Protein AF-A0A267KDD8-F1 (afdb_monomer_lite)

Organism: NCBI:txid360921

Secondary structure (DSSP, 8-state):
----TT--SHHHHHHHHHHHHH-HHHHHHHHHHHHHHHHHHHHHHT-----S-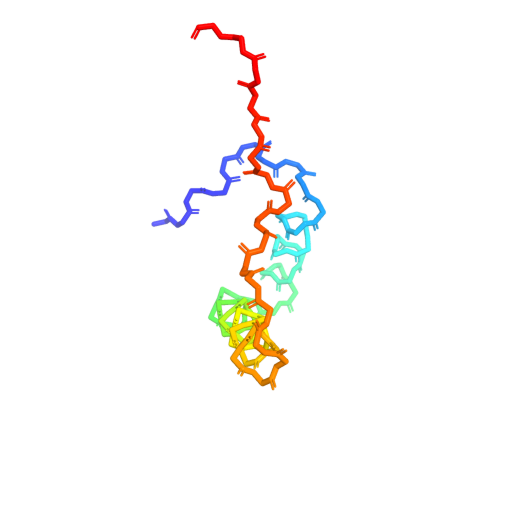------

Structure (mmCIF, N/CA/C/O backbone):
data_AF-A0A267KDD8-F1
#
_entry.id   AF-A0A267KDD8-F1
#
loop_
_atom_site.group_PDB
_atom_site.id
_atom_site.type_symbol
_atom_site.label_atom_id
_atom_site.label_alt_id
_atom_site.label_comp_id
_atom_site.label_asym_id
_atom_site.label_entity_id
_atom_site.label_seq_id
_atom_site.pdbx_PDB_ins_code
_atom_site.Cartn_x
_atom_site.Cartn_y
_atom_site.Cartn_z
_atom_site.occupancy
_atom_site.B_iso_or_equiv
_atom_site.auth_seq_id
_atom_site.auth_comp_id
_atom_site.auth_asym_id
_atom_site.auth_atom_id
_atom_site.pdbx_PDB_model_num
ATOM 1 N N . MET A 1 1 ? -1.002 10.477 10.052 1.00 40.59 1 MET A N 1
ATOM 2 C CA . MET A 1 1 ? -2.269 10.166 9.355 1.00 40.59 1 MET A CA 1
ATOM 3 C C . MET A 1 1 ? -1.985 10.181 7.865 1.00 40.59 1 MET A C 1
ATOM 5 O O . MET A 1 1 ? -1.584 11.222 7.364 1.00 40.59 1 MET A O 1
ATOM 9 N N . ALA A 1 2 ? -2.084 9.042 7.177 1.00 48.84 2 ALA A N 1
ATOM 10 C CA . ALA A 1 2 ? -1.920 9.003 5.724 1.00 48.84 2 ALA A CA 1
ATOM 11 C C . ALA A 1 2 ? -3.064 9.808 5.087 1.00 48.84 2 ALA A C 1
ATOM 13 O O . ALA A 1 2 ? -4.231 9.452 5.245 1.00 48.84 2 ALA A O 1
ATOM 14 N N . ASN A 1 3 ? -2.739 10.939 4.460 1.00 49.41 3 ASN A N 1
ATOM 15 C CA . ASN A 1 3 ? -3.725 11.839 3.876 1.00 49.41 3 ASN A CA 1
ATOM 16 C C . ASN A 1 3 ? -4.262 11.211 2.578 1.00 49.41 3 ASN A C 1
ATOM 18 O O . ASN A 1 3 ? -3.654 11.319 1.519 1.00 49.41 3 ASN A O 1
ATOM 22 N N . LEU A 1 4 ? -5.383 10.498 2.687 1.00 56.38 4 LEU A N 1
ATOM 23 C CA . LEU A 1 4 ? -6.161 9.976 1.557 1.00 56.38 4 LEU A CA 1
ATOM 24 C C . LEU A 1 4 ? -7.042 11.055 0.889 1.00 56.38 4 LEU A C 1
ATOM 26 O O . LEU A 1 4 ? -7.802 10.710 -0.015 1.00 56.38 4 LEU A O 1
ATOM 30 N N . GLY A 1 5 ? -6.939 12.326 1.310 1.00 63.53 5 GLY A N 1
ATOM 31 C CA . GLY A 1 5 ? -7.667 13.484 0.773 1.00 63.53 5 GLY A CA 1
ATOM 32 C C . GLY A 1 5 ? -9.129 13.208 0.396 1.00 63.53 5 GLY A C 1
ATOM 33 O O . GLY A 1 5 ? -9.790 12.377 1.018 1.00 63.53 5 GLY A O 1
ATOM 34 N N . ASP A 1 6 ? -9.586 13.846 -0.683 1.00 63.12 6 ASP A N 1
ATOM 35 C CA . ASP A 1 6 ? -10.833 13.540 -1.409 1.00 63.12 6 ASP A CA 1
ATOM 36 C C . ASP A 1 6 ? -10.556 12.735 -2.692 1.00 63.12 6 ASP A C 1
ATOM 38 O O . ASP A 1 6 ? -11.245 12.855 -3.705 1.00 63.12 6 ASP A O 1
ATOM 42 N N . LYS A 1 7 ? -9.498 11.913 -2.694 1.00 66.81 7 LYS A N 1
ATOM 43 C CA . LYS A 1 7 ? -9.186 11.057 -3.844 1.00 66.81 7 LYS A CA 1
ATOM 44 C C . LYS A 1 7 ? -10.238 9.948 -3.957 1.00 66.81 7 LYS A C 1
ATOM 46 O O . LYS A 1 7 ? -10.295 9.038 -3.129 1.00 66.81 7 LYS A O 1
ATOM 51 N N . GLN A 1 8 ? -11.073 10.043 -4.995 1.00 75.75 8 GLN A N 1
ATOM 52 C CA . GLN A 1 8 ? -12.188 9.125 -5.280 1.00 75.75 8 GLN A CA 1
ATOM 53 C C . GLN A 1 8 ? -11.811 7.989 -6.245 1.00 75.75 8 GLN A C 1
ATOM 55 O O . GLN A 1 8 ? -12.686 7.289 -6.770 1.00 75.75 8 GLN A O 1
ATOM 60 N N . ASP A 1 9 ? -10.517 7.782 -6.494 1.00 85.19 9 ASP A N 1
ATOM 61 C CA . ASP A 1 9 ? -10.064 6.710 -7.370 1.00 85.19 9 ASP A CA 1
ATOM 62 C C . ASP A 1 9 ? -10.474 5.325 -6.815 1.00 85.19 9 ASP A C 1
ATOM 64 O O . ASP A 1 9 ? -10.686 5.152 -5.604 1.00 85.19 9 ASP A O 1
ATOM 68 N N . PRO A 1 10 ? -10.651 4.313 -7.686 1.00 86.31 10 PRO A N 1
ATOM 69 C CA . PRO A 1 10 ? -11.076 2.980 -7.262 1.00 86.31 10 PRO A CA 1
ATOM 70 C C . PRO A 1 10 ? -10.182 2.363 -6.177 1.00 86.31 10 PRO A C 1
ATOM 72 O O . PRO A 1 10 ? -10.687 1.652 -5.305 1.00 86.31 10 PRO A O 1
ATOM 75 N N . LEU A 1 11 ? -8.876 2.657 -6.191 1.00 87.88 11 LEU A N 1
ATOM 76 C CA . LEU A 1 11 ? -7.932 2.165 -5.191 1.00 87.88 11 LEU A CA 1
ATOM 77 C C . LEU A 1 11 ? -8.173 2.829 -3.831 1.00 87.88 11 LEU A C 1
ATOM 79 O O . LEU A 1 11 ? -8.292 2.122 -2.833 1.00 87.88 11 LEU A O 1
ATOM 83 N N . SER A 1 12 ? -8.318 4.150 -3.785 1.00 87.81 12 SER A N 1
ATOM 84 C CA . SER A 1 12 ? -8.632 4.904 -2.569 1.00 87.81 12 SER A CA 1
ATOM 85 C C . SER A 1 12 ? -9.950 4.445 -1.940 1.00 87.81 12 SER A C 1
ATOM 87 O O . SER A 1 12 ? -10.006 4.223 -0.729 1.00 87.81 12 SER A O 1
ATOM 89 N N . ARG A 1 13 ? -10.998 4.203 -2.744 1.00 91.56 13 ARG A N 1
ATOM 90 C CA . ARG A 1 13 ? -12.273 3.640 -2.251 1.00 91.56 13 ARG A CA 1
ATOM 91 C C . ARG A 1 13 ? -12.113 2.230 -1.684 1.00 91.56 13 ARG A C 1
ATOM 93 O O . ARG A 1 13 ? -12.653 1.932 -0.619 1.00 91.56 13 ARG A O 1
ATOM 100 N N . TRP A 1 14 ? -11.342 1.376 -2.355 1.00 93.31 14 TRP A N 1
ATOM 101 C CA . TRP A 1 14 ? -11.047 0.032 -1.860 1.00 93.31 14 TRP A CA 1
ATOM 102 C C . TRP A 1 14 ? -10.261 0.060 -0.541 1.00 93.31 14 TRP A C 1
ATOM 104 O O . TRP A 1 14 ? -10.609 -0.671 0.384 1.00 93.31 14 TRP A O 1
ATOM 114 N N . ILE A 1 15 ? -9.258 0.939 -0.414 1.00 93.62 15 ILE A N 1
ATOM 115 C CA . ILE A 1 15 ? -8.472 1.104 0.820 1.00 93.62 15 ILE A CA 1
ATOM 116 C C . ILE A 1 15 ? -9.371 1.546 1.978 1.00 93.62 15 ILE A C 1
ATOM 118 O O . ILE A 1 15 ? -9.287 0.957 3.054 1.00 93.62 15 ILE A O 1
ATOM 122 N N . ARG A 1 16 ? -10.259 2.528 1.761 1.00 92.50 16 ARG A N 1
ATOM 123 C CA . ARG A 1 16 ? -11.215 2.997 2.783 1.00 92.50 16 ARG A CA 1
ATOM 124 C C . ARG A 1 16 ? -12.115 1.861 3.272 1.00 92.50 16 ARG A C 1
ATOM 126 O O . ARG A 1 16 ? -12.138 1.580 4.467 1.00 92.50 16 ARG A O 1
ATOM 133 N N . ASN A 1 17 ? -12.744 1.128 2.352 1.00 94.38 17 ASN A N 1
ATOM 134 C CA . ASN A 1 17 ? -13.582 -0.022 2.706 1.00 94.38 17 ASN A CA 1
ATOM 135 C C . ASN A 1 17 ? -12.791 -1.123 3.437 1.00 94.38 17 ASN A C 1
ATOM 137 O O . ASN A 1 17 ? -13.292 -1.769 4.360 1.00 94.38 17 ASN A O 1
ATOM 141 N N . LEU A 1 18 ? -11.537 -1.350 3.039 1.00 95.25 18 LEU A N 1
ATOM 142 C CA . LEU A 1 18 ? -10.675 -2.336 3.681 1.00 95.25 18 LEU A CA 1
ATOM 143 C C . LEU A 1 18 ? -10.296 -1.916 5.107 1.00 95.25 18 LEU A C 1
ATOM 145 O O . LEU A 1 18 ? -10.321 -2.753 6.011 1.00 95.25 18 LEU A O 1
ATOM 149 N N . MET A 1 19 ? -9.982 -0.637 5.315 1.00 95.56 19 MET A N 1
ATOM 150 C CA . MET A 1 19 ? -9.709 -0.072 6.636 1.00 95.56 19 MET A CA 1
ATOM 151 C C . MET A 1 19 ? -10.923 -0.199 7.559 1.00 95.56 19 MET A C 1
ATOM 153 O O . MET A 1 19 ? -10.756 -0.643 8.691 1.00 95.56 19 MET A O 1
ATOM 157 N N . GLU A 1 20 ? -12.129 0.099 7.070 1.00 96.00 20 GLU A N 1
ATOM 158 C CA . GLU A 1 20 ? -13.381 -0.043 7.831 1.00 96.00 20 GLU A CA 1
ATOM 159 C C . GLU A 1 20 ? -13.627 -1.491 8.279 1.00 96.00 20 GLU A C 1
ATOM 161 O O . GLU A 1 20 ? -14.016 -1.742 9.416 1.00 96.00 20 GLU A O 1
ATOM 166 N N . ARG A 1 21 ? -13.362 -2.471 7.407 1.00 97.44 21 ARG A N 1
ATOM 167 C CA . ARG A 1 21 ? -13.681 -3.888 7.668 1.00 97.44 21 ARG A CA 1
ATOM 168 C C . ARG A 1 21 ? -12.590 -4.659 8.403 1.00 97.44 21 ARG A C 1
ATOM 170 O O . ARG 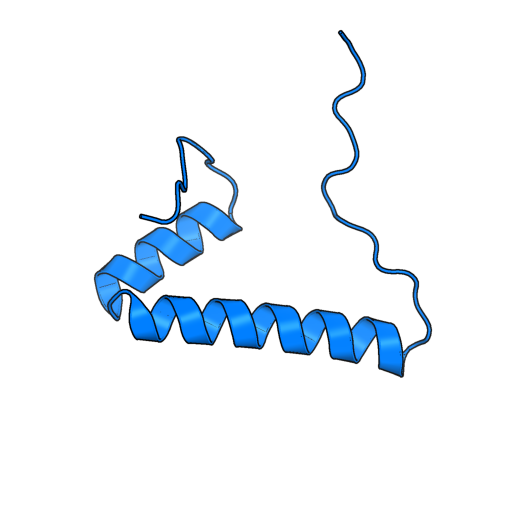A 1 21 ? -12.867 -5.715 8.971 1.00 97.44 21 ARG A O 1
ATOM 177 N N . ARG A 1 22 ? -11.328 -4.235 8.293 1.00 96.50 22 ARG A N 1
ATOM 178 C CA . ARG A 1 22 ? -10.163 -5.009 8.768 1.00 96.50 22 ARG A CA 1
ATOM 179 C C . ARG A 1 22 ? -9.213 -4.208 9.656 1.00 96.50 22 ARG A C 1
ATOM 181 O O . ARG A 1 22 ? -8.331 -4.810 10.263 1.00 96.50 22 ARG A O 1
ATOM 188 N N . GLY A 1 23 ? -9.384 -2.895 9.758 1.00 95.38 23 GLY A N 1
ATOM 189 C CA . GLY A 1 23 ? -8.496 -2.016 10.506 1.00 95.38 23 GLY A CA 1
ATOM 190 C C . GLY A 1 23 ? -7.249 -1.598 9.724 1.00 95.38 23 GLY A C 1
ATOM 191 O O . GLY A 1 23 ? -6.845 -2.215 8.733 1.00 95.38 23 GLY A O 1
ATOM 192 N N . TYR A 1 24 ? -6.621 -0.529 10.211 1.00 93.81 24 TYR A N 1
ATOM 193 C CA . TYR A 1 24 ? -5.527 0.178 9.544 1.00 93.81 24 TYR A CA 1
ATOM 194 C C . TYR A 1 24 ? -4.337 -0.721 9.183 1.00 93.81 24 TYR A C 1
ATOM 196 O O . TYR A 1 24 ? -3.923 -0.759 8.028 1.00 93.81 24 TYR A O 1
ATOM 204 N N . TRP A 1 25 ? -3.807 -1.488 10.140 1.00 97.12 25 TRP A N 1
ATOM 205 C CA . TRP A 1 25 ? -2.595 -2.285 9.917 1.00 97.12 25 TRP A CA 1
ATOM 206 C C . TRP A 1 25 ? -2.777 -3.374 8.861 1.00 97.12 25 TRP A C 1
ATOM 208 O O . TRP A 1 25 ? -1.903 -3.581 8.023 1.00 97.12 25 TRP A O 1
ATOM 218 N N . ARG A 1 26 ? -3.940 -4.033 8.841 1.00 96.62 26 ARG A N 1
ATOM 219 C CA . ARG A 1 26 ? -4.248 -5.053 7.827 1.00 96.62 26 ARG A CA 1
ATOM 220 C C . ARG A 1 26 ? -4.407 -4.421 6.445 1.00 96.62 26 ARG A C 1
ATOM 222 O O . ARG A 1 26 ? -3.953 -5.007 5.466 1.00 96.62 26 ARG A O 1
ATOM 229 N N . ALA A 1 27 ? -4.993 -3.226 6.367 1.00 96.31 27 ALA A N 1
ATOM 230 C CA . ALA A 1 27 ? -5.060 -2.469 5.122 1.00 96.31 27 ALA A CA 1
ATOM 231 C C . ALA A 1 27 ? -3.664 -2.040 4.635 1.00 96.31 27 ALA A C 1
ATOM 233 O O . ALA A 1 27 ? -3.349 -2.226 3.462 1.00 96.31 27 ALA A O 1
ATOM 234 N N . ALA A 1 28 ? -2.798 -1.556 5.531 1.00 95.69 28 ALA A N 1
ATOM 235 C CA . ALA A 1 28 ? -1.426 -1.168 5.203 1.00 95.69 28 ALA A CA 1
ATOM 236 C C . ALA A 1 28 ? -0.615 -2.339 4.621 1.00 95.69 28 ALA A C 1
ATOM 238 O O . ALA A 1 28 ? 0.013 -2.198 3.572 1.00 95.69 28 ALA A O 1
ATOM 239 N N . VAL A 1 29 ? -0.694 -3.519 5.245 1.00 97.19 29 VAL A N 1
ATOM 240 C CA . VAL A 1 29 ? -0.037 -4.736 4.738 1.00 97.19 29 VAL A CA 1
ATOM 241 C C . VAL A 1 29 ? -0.595 -5.145 3.372 1.00 97.19 29 VAL A C 1
ATOM 243 O O . VAL A 1 29 ? 0.173 -5.499 2.481 1.00 97.19 29 VAL A O 1
ATOM 246 N N . ALA A 1 30 ? -1.911 -5.062 3.163 1.00 96.69 30 ALA A N 1
ATOM 247 C CA . ALA A 1 30 ? -2.520 -5.399 1.876 1.00 96.69 30 ALA A CA 1
ATOM 248 C C . ALA A 1 30 ? -2.066 -4.461 0.742 1.00 96.69 30 ALA A C 1
ATOM 250 O O . ALA A 1 30 ? -1.807 -4.922 -0.370 1.00 96.69 30 ALA A O 1
ATOM 251 N N . ILE A 1 31 ? -1.925 -3.160 1.022 1.00 95.44 31 ILE A N 1
ATOM 252 C CA . ILE A 1 31 ? -1.385 -2.183 0.065 1.00 95.44 31 ILE A CA 1
ATOM 253 C C . ILE A 1 31 ? 0.071 -2.522 -0.269 1.00 95.44 31 ILE A C 1
ATOM 255 O O . ILE A 1 31 ? 0.433 -2.578 -1.444 1.00 95.44 31 ILE A O 1
ATOM 259 N N . ALA A 1 32 ? 0.894 -2.813 0.743 1.00 96.31 32 ALA A N 1
ATOM 260 C CA . ALA A 1 32 ? 2.281 -3.222 0.534 1.00 96.31 32 ALA A CA 1
ATOM 261 C C . ALA A 1 32 ? 2.379 -4.503 -0.315 1.00 96.31 32 ALA A C 1
ATOM 263 O O . ALA A 1 32 ? 3.173 -4.555 -1.250 1.00 96.31 32 ALA A O 1
ATOM 264 N N . ALA A 1 33 ? 1.525 -5.500 -0.061 1.00 97.06 33 ALA A N 1
ATOM 265 C CA . ALA A 1 33 ? 1.466 -6.730 -0.849 1.00 97.06 33 ALA A CA 1
ATOM 266 C C . ALA A 1 33 ? 1.066 -6.472 -2.314 1.00 97.06 33 ALA A C 1
ATOM 268 O O . ALA A 1 33 ? 1.663 -7.049 -3.227 1.00 97.06 33 ALA A O 1
ATOM 269 N N . LYS A 1 34 ? 0.101 -5.570 -2.561 1.00 94.00 34 LYS A N 1
ATOM 270 C CA . LYS A 1 34 ? -0.262 -5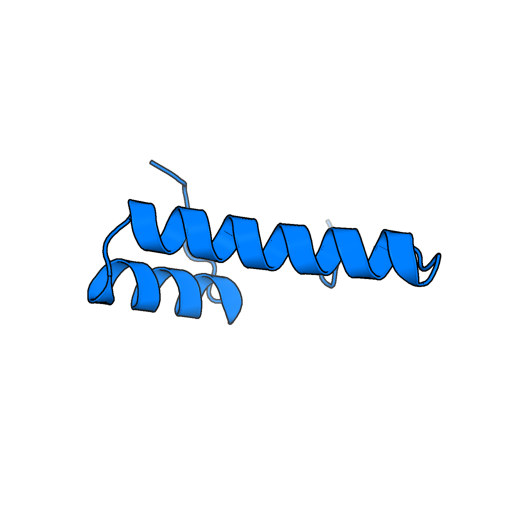.138 -3.920 1.00 94.00 34 LYS A CA 1
ATOM 271 C C . LYS A 1 34 ? 0.943 -4.517 -4.634 1.00 94.00 34 LYS A C 1
ATOM 273 O O . LYS A 1 34 ? 1.241 -4.892 -5.766 1.00 94.00 34 LYS A O 1
ATOM 278 N N . ASN A 1 35 ? 1.662 -3.621 -3.958 1.00 93.06 35 ASN A N 1
ATOM 279 C CA . ASN A 1 35 ? 2.845 -2.954 -4.506 1.00 93.06 35 ASN A CA 1
ATOM 280 C C . ASN A 1 35 ? 3.990 -3.934 -4.782 1.00 93.06 35 ASN A C 1
ATOM 282 O O . ASN A 1 35 ? 4.590 -3.880 -5.852 1.00 93.06 35 ASN A O 1
ATOM 286 N N . ALA A 1 36 ? 4.242 -4.877 -3.871 1.00 95.69 36 ALA A N 1
ATOM 287 C CA . ALA A 1 36 ? 5.247 -5.918 -4.060 1.00 95.69 36 ALA A CA 1
ATOM 288 C C . ALA A 1 36 ? 4.949 -6.782 -5.294 1.00 95.69 36 ALA A C 1
ATOM 290 O O . ALA A 1 36 ? 5.858 -7.105 -6.054 1.00 95.69 36 ALA A O 1
ATOM 291 N N . ARG A 1 37 ? 3.673 -7.111 -5.547 1.00 94.06 37 ARG A N 1
ATOM 292 C CA . ARG A 1 37 ? 3.285 -7.884 -6.735 1.00 94.06 37 ARG A CA 1
ATOM 293 C C . ARG A 1 37 ? 3.474 -7.105 -8.038 1.00 94.06 37 ARG A C 1
ATOM 295 O O . ARG A 1 37 ? 3.880 -7.705 -9.028 1.00 94.06 37 ARG A O 1
ATOM 302 N N . MET A 1 38 ? 3.229 -5.793 -8.031 1.00 91.12 38 MET A N 1
ATOM 303 C CA . MET A 1 38 ? 3.515 -4.929 -9.184 1.00 91.12 38 MET A CA 1
ATOM 304 C C . MET A 1 38 ? 5.022 -4.834 -9.450 1.00 91.12 38 MET A C 1
ATOM 306 O O . MET A 1 38 ? 5.448 -5.055 -10.578 1.00 91.12 38 MET A O 1
ATOM 310 N N . ALA A 1 39 ? 5.829 -4.588 -8.413 1.00 91.69 39 ALA A N 1
ATOM 311 C CA . ALA A 1 39 ? 7.286 -4.548 -8.533 1.00 91.69 39 ALA A CA 1
ATOM 312 C C . ALA A 1 39 ? 7.856 -5.883 -9.037 1.00 91.69 39 ALA A C 1
ATOM 314 O O . ALA A 1 39 ? 8.691 -5.899 -9.936 1.00 91.69 39 ALA A O 1
ATOM 315 N N . TRP A 1 40 ? 7.358 -7.008 -8.513 1.00 93.88 40 TRP A N 1
ATOM 316 C CA . TRP A 1 40 ? 7.735 -8.334 -8.998 1.00 93.88 40 TRP A CA 1
ATOM 317 C C . TRP A 1 40 ? 7.411 -8.516 -10.483 1.00 93.88 40 TRP A C 1
ATOM 319 O O . TRP A 1 40 ? 8.265 -8.992 -11.217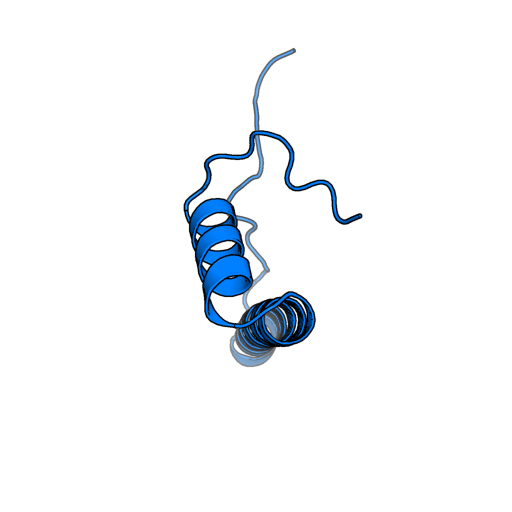 1.00 93.88 40 TRP A O 1
ATOM 329 N N . ALA A 1 41 ? 6.219 -8.122 -10.942 1.00 92.31 41 ALA A N 1
ATOM 330 C CA . ALA A 1 41 ? 5.842 -8.266 -12.348 1.00 92.31 41 ALA A CA 1
ATOM 331 C C . ALA A 1 41 ? 6.754 -7.441 -13.273 1.00 92.31 41 ALA A C 1
ATOM 333 O O . ALA A 1 41 ? 7.248 -7.967 -14.265 1.00 92.31 41 ALA A O 1
ATOM 334 N N . VAL A 1 42 ? 7.036 -6.186 -12.909 1.00 91.88 42 VAL A N 1
ATOM 335 C CA . VAL A 1 42 ? 7.971 -5.301 -13.631 1.00 91.88 42 VAL A CA 1
ATOM 336 C C . VAL A 1 42 ? 9.347 -5.962 -13.762 1.00 91.88 42 VAL A C 1
ATOM 338 O 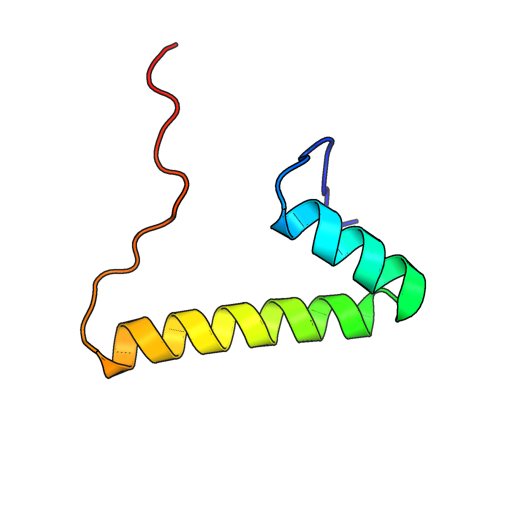O . VAL A 1 42 ? 9.873 -6.088 -14.863 1.00 91.88 42 VAL A O 1
ATOM 341 N N . LEU A 1 43 ? 9.900 -6.461 -12.653 1.00 90.81 43 LEU A N 1
ATOM 342 C CA . LEU A 1 43 ? 11.209 -7.119 -12.644 1.00 90.81 43 LEU A CA 1
ATOM 343 C C . LEU A 1 43 ? 11.214 -8.449 -13.407 1.00 90.81 43 LEU A C 1
ATOM 345 O O . LEU A 1 43 ? 12.187 -8.764 -14.084 1.00 90.81 43 LEU A O 1
ATOM 349 N N . HIS A 1 44 ? 10.149 -9.239 -13.285 1.00 92.25 44 HIS A N 1
ATOM 350 C CA . HIS A 1 44 ? 10.075 -10.575 -13.865 1.00 92.25 44 HIS A CA 1
ATOM 351 C C . HIS A 1 44 ? 9.904 -10.543 -15.385 1.00 92.25 44 HIS A C 1
ATOM 353 O O . HIS A 1 44 ? 10.521 -11.342 -16.082 1.00 92.25 44 HIS A O 1
ATOM 359 N N . TYR A 1 45 ? 9.088 -9.618 -15.896 1.00 89.12 45 TYR A N 1
ATOM 360 C CA . TYR A 1 45 ? 8.822 -9.489 -17.329 1.00 89.12 45 TYR A CA 1
ATOM 361 C C . TYR A 1 45 ? 9.753 -8.493 -18.036 1.00 89.12 45 TYR A C 1
ATOM 363 O O . TYR A 1 45 ? 9.684 -8.369 -19.255 1.00 89.12 45 TYR A O 1
ATOM 371 N N . GLY A 1 46 ? 10.622 -7.789 -17.298 1.00 83.62 46 GLY A N 1
ATOM 372 C CA . GLY A 1 46 ? 11.500 -6.754 -17.855 1.00 83.62 46 GLY A CA 1
ATOM 373 C C . GLY A 1 46 ? 10.740 -5.540 -18.398 1.00 83.62 46 GLY A C 1
ATOM 374 O O . GLY A 1 46 ? 11.281 -4.783 -19.202 1.00 83.62 46 GLY A O 1
ATOM 375 N N . ASP A 1 47 ? 9.479 -5.373 -17.994 1.00 78.75 47 ASP A N 1
ATOM 376 C CA . ASP A 1 47 ? 8.633 -4.278 -18.450 1.00 78.75 47 ASP A CA 1
ATOM 377 C C . ASP A 1 47 ? 8.978 -2.993 -17.685 1.00 78.75 47 ASP A C 1
ATOM 379 O O . ASP A 1 47 ? 9.483 -3.033 -16.563 1.00 78.75 47 ASP A O 1
ATOM 383 N N . THR A 1 48 ? 8.706 -1.830 -18.268 1.00 78.19 48 THR A N 1
ATOM 384 C CA . THR A 1 48 ? 8.907 -0.555 -17.560 1.00 78.19 48 THR A CA 1
ATOM 385 C C . THR A 1 48 ? 7.659 -0.237 -16.748 1.00 78.19 48 THR A C 1
ATOM 387 O O . THR A 1 48 ? 6.550 -0.308 -17.274 1.00 78.19 48 THR A O 1
ATOM 390 N N . PHE A 1 49 ? 7.810 0.131 -15.471 1.00 78.31 49 PHE A N 1
ATOM 391 C CA . PHE A 1 49 ? 6.669 0.552 -14.656 1.00 78.31 49 PHE A CA 1
ATOM 392 C C . PHE A 1 49 ? 5.960 1.743 -15.317 1.00 78.31 49 PHE A C 1
ATOM 394 O O . PHE A 1 49 ? 6.526 2.830 -15.421 1.00 78.31 49 PHE A O 1
ATOM 401 N N . LYS A 1 50 ? 4.715 1.530 -15.752 1.00 78.06 50 LYS A N 1
ATOM 402 C CA . LYS A 1 50 ? 3.842 2.571 -16.300 1.00 78.06 50 LYS A CA 1
ATOM 403 C C . LYS A 1 50 ? 2.839 2.970 -15.222 1.00 78.06 50 LYS A C 1
ATOM 405 O O . LYS A 1 50 ? 1.880 2.229 -14.998 1.00 78.06 50 LYS A O 1
ATOM 410 N N . PRO A 1 51 ? 3.048 4.090 -14.512 1.00 70.44 51 PRO A N 1
ATOM 411 C CA . PRO A 1 51 ? 2.018 4.596 -13.624 1.00 70.44 51 PRO A CA 1
ATOM 412 C C . PRO A 1 51 ? 0.800 4.985 -14.467 1.00 70.44 51 PRO A C 1
ATOM 414 O O . PRO A 1 51 ? 0.916 5.755 -15.412 1.00 70.44 51 PRO A O 1
ATOM 417 N N . GLU A 1 52 ? -0.381 4.491 -14.102 1.00 65.94 52 GLU A N 1
ATOM 418 C CA . GLU A 1 52 ? -1.651 4.824 -14.773 1.00 65.94 52 GLU A CA 1
ATOM 419 C C . GLU A 1 52 ? -2.048 6.312 -14.613 1.00 65.94 52 GLU A C 1
ATOM 421 O O . GLU A 1 52 ? -3.046 6.765 -15.161 1.00 65.94 52 GLU A O 1
ATOM 426 N N . GLN A 1 53 ? -1.246 7.102 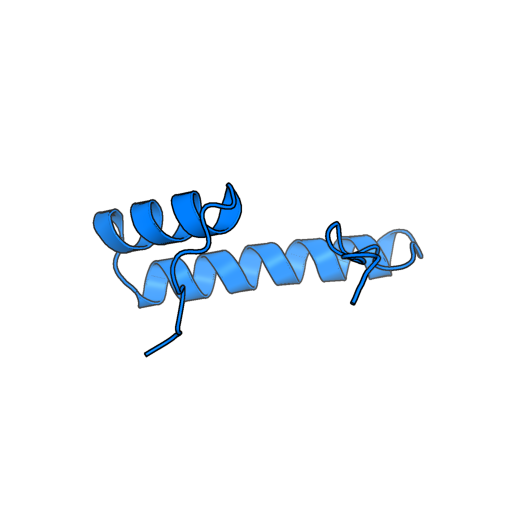-13.888 1.00 59.97 53 GLN A N 1
ATOM 427 C CA . GLN A 1 53 ? -1.404 8.546 -13.719 1.00 59.97 53 GLN A CA 1
ATOM 428 C C . GLN A 1 53 ? -0.070 9.282 -13.955 1.00 59.97 53 GLN A C 1
ATOM 430 O O . GLN A 1 53 ? 0.609 9.680 -13.011 1.00 59.97 53 GLN A O 1
ATOM 435 N N . ALA A 1 54 ? 0.294 9.458 -15.222 1.00 51.31 54 ALA A N 1
ATOM 436 C CA . ALA A 1 54 ? 1.059 10.602 -15.725 1.00 51.31 54 ALA A CA 1
ATOM 437 C C . ALA A 1 54 ? 0.183 11.165 -16.856 1.00 51.31 54 ALA A C 1
ATOM 439 O O . ALA A 1 54 ? 0.040 10.519 -17.887 1.00 51.31 54 ALA A O 1
ATOM 440 N N . GLU A 1 55 ? -0.722 12.106 -16.593 1.00 50.06 55 GLU A N 1
ATOM 441 C CA . GLU A 1 55 ? -0.535 13.566 -16.563 1.00 50.06 55 GLU A CA 1
ATOM 442 C C . GLU A 1 55 ? -1.820 14.208 -15.968 1.00 50.06 55 GLU A C 1
ATOM 444 O O . GLU A 1 55 ? -2.899 13.611 -16.048 1.00 50.06 55 GLU A O 1
ATOM 449 N N . PRO A 1 56 ? -1.775 15.463 -15.496 1.00 53.72 56 PRO A N 1
ATOM 450 C CA . PRO A 1 56 ? -2.684 16.441 -16.081 1.00 53.72 56 PRO A CA 1
ATOM 451 C C . PRO A 1 56 ? -1.872 17.412 -16.931 1.00 53.72 56 PRO A C 1
ATOM 453 O O . PRO A 1 56 ? -1.140 18.253 -16.419 1.00 53.72 56 PRO A O 1
ATOM 456 N N . THR A 1 57 ? -2.035 17.314 -18.247 1.00 65.75 57 THR A N 1
ATOM 457 C CA . THR A 1 57 ? -1.692 18.413 -19.140 1.00 65.75 57 THR A CA 1
ATOM 458 C C . THR A 1 57 ? -2.536 19.625 -18.739 1.00 65.75 57 THR A C 1
ATOM 460 O O . THR A 1 57 ? -3.761 19.577 -18.836 1.00 65.75 57 THR A O 1
ATOM 463 N N . GLY A 1 58 ? -1.866 20.703 -18.322 1.00 59.50 58 GLY A N 1
ATOM 464 C CA . GLY A 1 58 ? -2.395 22.070 -18.347 1.00 59.50 58 GLY A CA 1
ATOM 465 C C . GLY A 1 58 ? -2.644 22.738 -16.992 1.00 59.50 58 GLY A C 1
ATOM 466 O O . GLY A 1 58 ? -3.781 22.754 -16.526 1.00 59.50 58 GLY A O 1
ATOM 467 N N . ALA A 1 59 ? -1.599 23.352 -16.422 1.00 38.19 59 ALA A N 1
ATOM 468 C CA . ALA A 1 59 ? -1.544 24.776 -16.042 1.00 38.19 59 ALA A CA 1
ATOM 469 C C . ALA A 1 59 ? -0.113 25.147 -15.619 1.00 38.19 59 ALA A C 1
ATOM 471 O O . ALA A 1 59 ? 0.406 24.500 -14.683 1.00 38.19 59 ALA A O 1
#

Sequence (59 aa):
MANLGDKQDPLSRWIRNLMERRGYWRAAVAIAAKNARMAWAVLHYGDTFKPEQAEPTGA

Radius of gyration: 14.19 Å; chains: 1; bounding box: 25×35×30 Å

Foldseek 3Di:
DPCLDPPPDPVSVVLVVCCVVPNDVVSVVVVVVVVVVLVCVCVVVVHDDDDPDPDPPDD

pLDDT: mean 81.98, std 17.06, range [38.19, 97.44]